Protein AF-A0A316M9W1-F1 (afdb_monomer)

InterPro domains:
  IPR011608 PRD domain [PF00874] (7-80)
  IPR011608 PRD domain [PS51372] (1-88)
  IPR036634 PRD domain superfamily [SSF63520] (8-87)
  IPR050661 BglG family transcriptional antiterminators [PTHR30185] (6-88)

pLDDT: mean 91.36, std 9.24, range [49.22, 98.31]

Solvent-accessible surface area (backbone atoms only — not comparable to full-atom values): 5154 Å² total; per-residue (Å²): 133,89,64,71,84,62,51,87,72,36,62,67,40,54,53,54,50,55,64,51,44,59,63,48,52,52,28,48,77,70,69,53,84,64,86,44,96,53,39,68,61,43,51,70,76,37,44,69,57,43,50,52,49,54,55,50,36,53,55,45,22,72,75,66,77,44,74,70,50,72,36,53,46,40,56,52,37,52,50,50,52,57,38,42,66,74,73,109

Sequence (88 aa):
MLSISELSKDRQLLSGFSLYLRPAINRLKYKMILRNPLLDSIKENYPEVFGAMWIASSVFEKHFGMRISEEEIGYIVLHICAGIERSK

Organism: NCBI:txid1529

Mean predicted aligned error: 3.69 Å

Secondary structure (DSSP, 8-state):
---GGGGGG-HHHHHHHHHHHHHHHHHHHTT-----TTHHHHHHH-HHHHHHHHHHHHHHHHHHS-PPPHHHHHHHHHHHHHHHHHT-

Nearest PDB structures (foldseek):
  6twr-assembly1_B  TM=7.742E-01  e=5.431E-03  Bacillus subtilis
  1tlv-assembly1_A-2  TM=8.673E-01  e=2.543E-02  Bacillus subtilis
  3rio-assembly1_A  TM=8.052E-01  e=4.167E-02  Bacillus subtilis
  1h99-assembly1_A-2  TM=6.790E-01  e=9.298E-02  Bacillus subtilis

Foldseek 3Di:
DQDLPCLVVPPVLVVVVVVVVVVQVVCQVVVNDDAAPCLVVCCVPPVPQLVVLQVVQVVVCVVPVTHDDSRVSSVVSVSSVVSSVVVD

Radius of gyration: 12.82 Å; Cα contacts (8 Å, |Δi|>4): 73; chains: 1; bounding box: 28×26×33 Å

Structure (mmCIF, N/CA/C/O backbone):
data_AF-A0A316M9W1-F1
#
_entry.id   AF-A0A316M9W1-F1
#
loop_
_atom_site.group_PDB
_atom_site.id
_atom_site.type_symbol
_atom_site.label_atom_id
_atom_site.label_alt_id
_atom_site.label_comp_id
_atom_site.label_asym_id
_atom_site.label_entity_id
_atom_site.label_seq_id
_atom_site.pdbx_PDB_ins_code
_atom_site.Cartn_x
_atom_site.Cartn_y
_atom_site.Cartn_z
_atom_site.occupancy
_atom_site.B_iso_or_equiv
_atom_site.auth_seq_id
_atom_site.auth_comp_id
_atom_site.auth_asym_id
_atom_site.auth_atom_id
_atom_site.pdbx_PDB_model_num
ATOM 1 N N . MET A 1 1 ? 4.680 4.144 -18.712 1.00 49.22 1 MET A N 1
ATOM 2 C CA . MET A 1 1 ? 3.309 4.137 -18.162 1.00 49.22 1 MET A CA 1
ATOM 3 C C . MET A 1 1 ? 3.101 2.783 -17.496 1.00 49.22 1 MET A C 1
ATOM 5 O O . MET A 1 1 ? 3.290 1.773 -18.161 1.00 49.22 1 MET A O 1
ATOM 9 N N . LEU A 1 2 ? 2.857 2.748 -16.185 1.00 56.00 2 LEU A N 1
ATOM 10 C CA . LEU A 1 2 ? 2.661 1.510 -15.420 1.00 56.00 2 LEU A CA 1
ATOM 11 C C . LEU A 1 2 ? 1.341 0.846 -15.872 1.00 56.00 2 LEU A C 1
ATOM 13 O O . LEU A 1 2 ? 0.272 1.413 -15.662 1.00 56.00 2 LEU A O 1
ATOM 17 N N . SER A 1 3 ? 1.393 -0.315 -16.536 1.00 61.44 3 SER A N 1
ATOM 18 C CA . SER A 1 3 ? 0.181 -0.991 -17.031 1.00 61.44 3 SER A CA 1
ATOM 19 C C . SER A 1 3 ? -0.411 -1.910 -15.958 1.00 61.44 3 SER A C 1
ATOM 21 O O . SER A 1 3 ? 0.067 -3.017 -15.735 1.00 61.44 3 SER A O 1
ATOM 23 N N . ILE A 1 4 ? -1.480 -1.454 -15.300 1.00 65.69 4 ILE A N 1
ATOM 24 C CA . ILE A 1 4 ? -2.233 -2.210 -14.276 1.00 65.69 4 ILE A CA 1
ATOM 25 C C . ILE A 1 4 ? -3.018 -3.390 -14.892 1.00 65.69 4 ILE A C 1
ATOM 27 O O . ILE A 1 4 ? -3.387 -4.333 -14.193 1.00 65.69 4 ILE A O 1
ATOM 31 N N . SER A 1 5 ? -3.260 -3.363 -16.207 1.00 66.81 5 SER A N 1
ATOM 32 C CA . SER A 1 5 ? -4.131 -4.324 -16.907 1.00 66.81 5 SER A CA 1
ATOM 33 C C . SER A 1 5 ? -3.650 -5.783 -16.849 1.00 66.81 5 SER A C 1
ATOM 35 O O . SER A 1 5 ? -4.475 -6.697 -16.799 1.00 66.81 5 SER A O 1
ATOM 37 N N . GLU A 1 6 ? -2.339 -6.017 -16.753 1.00 74.31 6 GLU A N 1
ATOM 38 C CA . GLU A 1 6 ? -1.757 -7.369 -16.734 1.00 74.31 6 GLU A CA 1
ATOM 39 C C . GLU A 1 6 ? -1.633 -7.971 -15.320 1.00 74.31 6 GLU A C 1
ATOM 41 O O . GLU A 1 6 ? -1.377 -9.167 -15.170 1.00 74.31 6 GLU A O 1
ATOM 46 N N . LEU A 1 7 ? -1.908 -7.194 -14.264 1.00 81.94 7 LEU A N 1
ATOM 47 C CA . LEU A 1 7 ? -1.747 -7.638 -12.871 1.00 81.94 7 LEU A CA 1
ATOM 48 C C . LEU A 1 7 ? -2.657 -8.805 -12.483 1.00 81.94 7 LEU A C 1
ATOM 50 O O . LEU A 1 7 ? -2.321 -9.592 -11.601 1.00 81.94 7 LEU A O 1
ATOM 54 N N . SER A 1 8 ? -3.793 -8.949 -13.165 1.00 81.06 8 SER A N 1
ATOM 55 C CA . SER A 1 8 ? -4.731 -10.055 -12.948 1.00 81.06 8 SER A CA 1
ATOM 56 C C . SER A 1 8 ? -4.151 -11.432 -13.301 1.00 81.06 8 SER A C 1
ATOM 58 O O . SER A 1 8 ? -4.668 -12.443 -12.832 1.00 81.06 8 SER A O 1
ATOM 60 N N . LYS A 1 9 ? -3.073 -11.491 -14.095 1.00 84.50 9 LYS A N 1
ATOM 61 C CA . LYS A 1 9 ? -2.388 -12.737 -14.475 1.00 84.50 9 LYS A CA 1
ATOM 62 C C . LYS A 1 9 ? -1.159 -13.030 -13.612 1.00 84.50 9 LYS A C 1
ATOM 64 O O . LYS A 1 9 ? -0.639 -14.148 -13.654 1.00 84.50 9 LYS A O 1
ATOM 69 N N . ASP A 1 10 ? -0.698 -12.067 -12.811 1.00 88.12 10 ASP A N 1
ATOM 70 C CA . ASP A 1 10 ? 0.462 -12.242 -11.940 1.00 88.12 10 ASP A CA 1
ATOM 71 C C . ASP A 1 10 ? 0.088 -13.104 -10.722 1.00 88.12 10 ASP A C 1
ATOM 73 O O . ASP A 1 10 ? -0.416 -12.631 -9.700 1.00 88.12 10 ASP A O 1
ATOM 77 N N . ARG A 1 11 ? 0.374 -14.408 -10.814 1.00 89.38 11 ARG A N 1
ATOM 78 C CA . ARG A 1 11 ? 0.119 -15.358 -9.720 1.00 89.38 11 ARG A CA 1
ATOM 79 C C . ARG A 1 11 ? 0.882 -15.023 -8.440 1.00 89.38 11 ARG A C 1
ATOM 81 O O . ARG A 1 11 ? 0.388 -15.335 -7.357 1.00 89.38 11 ARG A O 1
ATOM 88 N N . GLN A 1 12 ? 2.061 -14.412 -8.540 1.00 91.56 12 GLN A N 1
ATOM 89 C CA . GLN A 1 12 ? 2.848 -14.043 -7.368 1.00 91.56 12 GLN A CA 1
ATOM 90 C C . GLN A 1 12 ? 2.203 -12.862 -6.642 1.00 91.56 12 GLN A C 1
ATOM 92 O O . GLN A 1 12 ? 2.084 -12.897 -5.415 1.00 91.56 12 GLN A O 1
ATOM 97 N N . LEU A 1 13 ? 1.717 -11.866 -7.388 1.00 91.62 13 LEU A N 1
ATOM 98 C CA . LEU A 1 13 ? 0.909 -10.782 -6.840 1.00 91.62 13 LEU A CA 1
ATOM 99 C C . LEU A 1 13 ? -0.354 -11.334 -6.182 1.00 91.62 13 LEU A C 1
ATOM 101 O O . LEU A 1 13 ? -0.589 -11.057 -5.010 1.00 91.62 13 LEU A O 1
ATOM 105 N N . LEU A 1 14 ? -1.13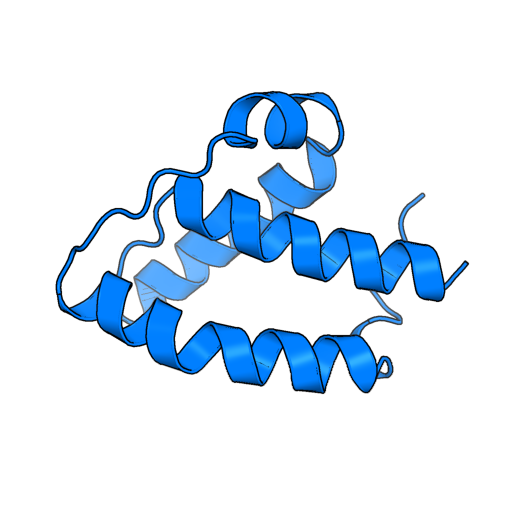5 -12.145 -6.899 1.00 90.81 14 LEU A N 1
ATOM 106 C CA . LEU A 1 14 ? -2.389 -12.690 -6.379 1.00 90.81 14 LEU A CA 1
ATOM 107 C C . LEU A 1 14 ? -2.174 -13.498 -5.096 1.00 90.81 14 LEU A C 1
ATOM 109 O O . LEU A 1 14 ? -2.898 -13.303 -4.119 1.00 90.81 14 LEU A O 1
ATOM 113 N N . SER A 1 15 ? -1.159 -14.364 -5.067 1.00 92.81 15 SER A N 1
ATOM 114 C CA . SER A 1 15 ? -0.833 -15.168 -3.888 1.00 92.81 15 SER A CA 1
ATOM 115 C C . SER A 1 15 ? -0.366 -14.296 -2.722 1.00 92.81 15 SER A C 1
ATOM 117 O O . SER A 1 15 ? -0.878 -14.422 -1.610 1.00 92.81 15 SER A O 1
ATOM 119 N N . GLY A 1 16 ? 0.601 -13.405 -2.960 1.00 92.00 16 GLY A N 1
ATOM 120 C CA . GLY A 1 16 ? 1.174 -12.550 -1.919 1.00 92.00 16 GLY A CA 1
ATOM 121 C C . GLY A 1 16 ? 0.153 -11.571 -1.343 1.00 92.00 16 GLY A C 1
ATOM 122 O O . GLY A 1 16 ? 0.068 -11.400 -0.128 1.00 92.00 16 GLY A O 1
ATOM 123 N N . PHE A 1 17 ? -0.674 -10.984 -2.204 1.00 93.38 17 PHE A N 1
ATOM 124 C CA . PHE A 1 17 ? -1.717 -10.059 -1.791 1.00 93.38 17 PHE A CA 1
ATOM 125 C C . PHE A 1 17 ? -2.840 -10.772 -1.032 1.00 93.38 17 PHE A C 1
ATOM 127 O O . PHE A 1 17 ? -3.272 -10.288 0.010 1.00 93.38 17 PHE A O 1
ATOM 134 N N . SER A 1 18 ? -3.252 -11.970 -1.464 1.00 91.94 18 SER A N 1
ATOM 135 C CA . SER A 1 18 ? -4.246 -12.778 -0.738 1.00 91.94 18 SER A CA 1
ATOM 136 C C . SER A 1 18 ? -3.786 -13.139 0.677 1.00 91.94 18 SER A C 1
ATOM 138 O O . SER A 1 18 ? -4.576 -13.082 1.622 1.00 91.94 18 SER A O 1
ATOM 140 N N . LEU A 1 19 ? -2.498 -13.461 0.845 1.00 94.38 19 LEU A N 1
ATOM 141 C CA . LEU A 1 19 ? -1.903 -13.712 2.161 1.00 94.38 19 LEU A CA 1
ATOM 142 C C . LEU A 1 19 ? -1.911 -12.458 3.047 1.00 94.38 19 LEU A C 1
ATOM 144 O O . LEU A 1 19 ? -2.198 -12.562 4.239 1.00 94.38 19 LEU A O 1
ATOM 148 N N . TYR A 1 20 ? -1.651 -11.280 2.473 1.00 94.94 20 TYR A N 1
ATOM 149 C CA . TYR A 1 20 ? -1.713 -9.997 3.181 1.00 94.94 20 TYR A CA 1
ATOM 150 C C . TYR A 1 20 ? -3.149 -9.590 3.564 1.00 94.94 20 TYR A C 1
ATOM 152 O O . TYR A 1 20 ? -3.371 -9.054 4.655 1.00 94.94 20 TYR A O 1
ATOM 160 N N . LEU A 1 21 ? -4.141 -9.875 2.714 1.00 92.31 21 LEU A N 1
ATOM 161 C CA . LEU A 1 21 ? -5.521 -9.427 2.918 1.00 92.31 21 LEU A CA 1
ATOM 162 C C . LEU A 1 21 ? -6.141 -9.961 4.210 1.00 92.31 21 LEU A C 1
ATOM 164 O O . LEU A 1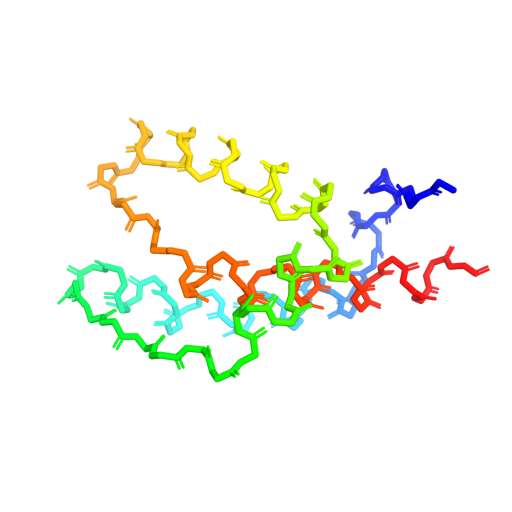 21 ? -6.838 -9.220 4.897 1.00 92.31 21 LEU A O 1
ATOM 168 N N . ARG A 1 22 ? -5.885 -11.219 4.589 1.00 91.31 22 ARG A N 1
ATOM 169 C CA . ARG A 1 22 ? -6.496 -11.805 5.796 1.00 91.31 22 ARG A CA 1
ATOM 170 C C . ARG A 1 22 ? -6.155 -11.031 7.083 1.00 91.31 22 ARG A C 1
ATOM 172 O O . ARG A 1 22 ? -7.086 -10.635 7.787 1.00 91.31 22 ARG A O 1
ATOM 179 N N . PRO A 1 23 ? -4.877 -10.783 7.428 1.00 94.56 23 PRO A N 1
ATOM 180 C CA . PRO A 1 23 ? -4.552 -9.949 8.580 1.00 94.56 23 PRO A CA 1
ATOM 181 C C . PRO A 1 23 ? -4.932 -8.474 8.374 1.00 94.56 23 PRO A C 1
ATOM 183 O O . PRO A 1 23 ? -5.301 -7.831 9.354 1.00 94.56 23 PRO A O 1
ATOM 186 N N . ALA A 1 24 ? -4.901 -7.939 7.147 1.00 94.56 24 ALA A N 1
ATOM 187 C CA . ALA A 1 24 ? -5.332 -6.563 6.875 1.00 94.56 24 ALA A CA 1
ATOM 188 C C . ALA A 1 24 ? -6.822 -6.349 7.184 1.00 94.56 24 ALA A C 1
ATOM 190 O O . ALA A 1 24 ? -7.172 -5.436 7.924 1.00 94.56 24 ALA A O 1
ATOM 191 N N . ILE A 1 25 ? -7.697 -7.247 6.725 1.00 92.81 25 ILE A N 1
ATOM 192 C CA . ILE A 1 25 ? -9.139 -7.210 7.013 1.00 92.81 25 ILE A CA 1
ATOM 193 C C . ILE A 1 25 ? -9.398 -7.267 8.521 1.00 92.81 25 ILE A C 1
ATOM 195 O O . ILE A 1 25 ? -10.243 -6.529 9.024 1.00 92.81 25 ILE A O 1
ATOM 199 N N . ASN A 1 26 ? -8.656 -8.093 9.265 1.00 94.12 26 ASN A N 1
ATOM 200 C CA . ASN A 1 26 ? -8.773 -8.121 10.724 1.00 94.12 26 ASN A CA 1
ATOM 201 C C . ASN A 1 26 ? -8.421 -6.760 11.340 1.00 94.12 26 ASN A C 1
ATOM 203 O O . ASN A 1 26 ? -9.165 -6.272 12.189 1.00 94.12 26 ASN A O 1
ATOM 207 N N . ARG A 1 27 ? -7.337 -6.114 10.890 1.00 94.81 27 ARG A N 1
ATOM 208 C CA . ARG A 1 27 ? -6.974 -4.772 11.367 1.00 94.81 27 ARG A CA 1
ATOM 209 C C . ARG A 1 27 ? -8.065 -3.749 11.059 1.00 94.81 27 ARG A C 1
ATOM 211 O O . ARG A 1 27 ? -8.450 -3.011 11.960 1.00 94.81 27 ARG A O 1
ATOM 218 N N . LEU A 1 28 ? -8.635 -3.771 9.853 1.00 93.00 28 LEU A N 1
ATOM 219 C CA . LEU A 1 28 ? -9.747 -2.889 9.474 1.00 93.00 28 LEU A CA 1
ATOM 220 C C . LEU A 1 28 ? -10.982 -3.114 10.357 1.00 93.00 28 LEU A C 1
ATOM 222 O O . LEU A 1 28 ? -11.539 -2.160 10.899 1.00 93.00 28 LEU A O 1
ATOM 226 N N . LYS A 1 29 ? -11.366 -4.377 10.574 1.00 92.12 29 LYS A N 1
ATOM 227 C CA . LYS A 1 29 ? -12.515 -4.757 11.408 1.00 92.12 29 LYS A CA 1
ATOM 228 C C . LYS A 1 29 ? -12.380 -4.254 12.846 1.00 92.12 29 LYS A C 1
ATOM 230 O O . LYS A 1 29 ? -13.356 -3.785 13.426 1.00 92.12 29 LYS A O 1
ATOM 235 N N . TYR A 1 30 ? -11.180 -4.344 13.414 1.00 93.75 30 TYR A N 1
ATOM 236 C CA . TYR A 1 30 ? -10.890 -3.900 14.779 1.00 93.75 30 TYR A CA 1
ATOM 237 C C . TYR A 1 30 ? -10.353 -2.463 14.857 1.00 93.75 30 TYR A C 1
ATOM 239 O O . TYR A 1 30 ? -9.935 -2.034 15.929 1.00 93.75 30 TYR A O 1
ATOM 247 N N . LYS A 1 31 ? -10.379 -1.707 13.747 1.00 92.19 31 LYS A N 1
ATOM 248 C CA . LYS A 1 31 ? -9.892 -0.318 13.648 1.00 92.19 31 LYS A CA 1
ATOM 249 C C . LYS A 1 31 ? -8.446 -0.139 14.139 1.00 92.19 31 LYS A C 1
ATOM 251 O O . LYS A 1 31 ? -8.087 0.903 14.682 1.00 92.19 31 LYS A O 1
ATOM 256 N N . MET A 1 32 ? -7.616 -1.161 13.953 1.00 94.25 32 MET A N 1
ATOM 257 C CA . MET A 1 32 ? -6.195 -1.119 14.277 1.00 94.25 32 MET A CA 1
ATOM 258 C C . MET A 1 32 ? -5.440 -0.400 13.163 1.00 94.25 32 MET A C 1
ATOM 260 O O . MET A 1 32 ? -5.572 -0.756 11.993 1.00 94.25 32 MET A O 1
ATOM 264 N N . ILE A 1 33 ? -4.610 0.574 13.531 1.00 91.12 33 ILE A N 1
ATOM 265 C CA . ILE A 1 33 ? -3.735 1.272 12.589 1.00 91.12 33 ILE A CA 1
ATOM 266 C C . ILE A 1 33 ? -2.330 0.694 12.728 1.00 91.12 33 ILE A C 1
ATOM 268 O O . ILE A 1 33 ? -1.699 0.816 13.777 1.00 91.12 33 ILE A O 1
ATOM 272 N N . LEU A 1 34 ? -1.843 0.066 11.660 1.00 93.25 34 LEU A N 1
ATOM 273 C CA . LEU A 1 34 ? -0.442 -0.309 11.525 1.00 93.25 34 LEU A CA 1
ATOM 274 C C . LEU A 1 34 ? 0.278 0.814 10.786 1.00 93.25 34 LEU A C 1
ATOM 276 O O . LEU A 1 34 ? 0.013 1.020 9.608 1.00 93.25 34 LEU A O 1
ATOM 280 N N . ARG A 1 35 ? 1.185 1.522 11.461 1.00 96.19 35 ARG A N 1
ATOM 281 C CA . ARG A 1 35 ? 1.986 2.571 10.821 1.00 96.19 35 ARG A CA 1
ATOM 282 C C . ARG A 1 35 ? 2.818 1.979 9.681 1.00 96.19 35 ARG A C 1
ATOM 284 O O . ARG A 1 35 ? 3.448 0.933 9.854 1.00 96.19 35 ARG A O 1
ATOM 291 N N . ASN A 1 36 ? 2.846 2.652 8.540 1.00 97.06 36 ASN A N 1
ATOM 292 C CA . ASN A 1 36 ? 3.706 2.343 7.416 1.00 97.06 36 ASN A CA 1
ATOM 293 C C . ASN A 1 36 ? 4.870 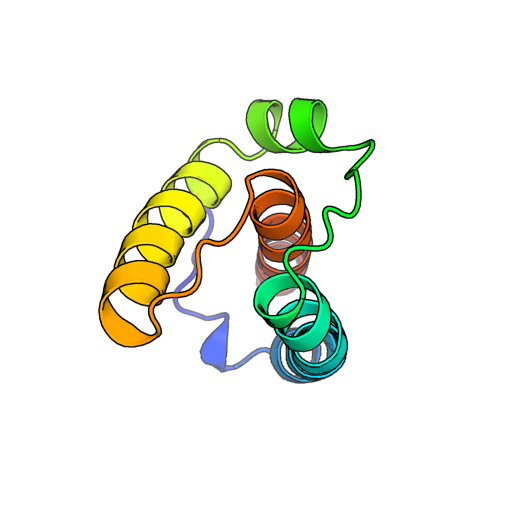3.347 7.408 1.00 97.06 36 ASN A C 1
ATOM 295 O O . ASN A 1 36 ? 4.691 4.508 7.043 1.00 97.06 36 ASN A O 1
ATOM 299 N N . PRO A 1 37 ? 6.085 2.934 7.812 1.00 97.31 37 PRO A N 1
ATOM 300 C CA . PRO A 1 37 ? 7.233 3.840 7.872 1.00 97.31 37 PRO A CA 1
ATOM 301 C C . PRO A 1 37 ? 7.661 4.366 6.493 1.00 97.31 37 PRO A C 1
ATOM 303 O O . PRO A 1 37 ? 8.464 5.288 6.426 1.00 97.31 37 PRO A O 1
ATOM 306 N N . LEU A 1 38 ? 7.139 3.787 5.408 1.00 97.50 38 LEU A N 1
ATOM 307 C CA . LEU A 1 38 ? 7.435 4.173 4.033 1.00 97.50 38 LEU A CA 1
ATOM 308 C C . LEU A 1 38 ? 6.330 5.036 3.410 1.00 97.50 38 LEU A C 1
ATOM 310 O O . LEU A 1 38 ? 6.431 5.344 2.226 1.00 97.50 38 LEU A O 1
ATOM 314 N N . LEU A 1 39 ? 5.275 5.406 4.151 1.00 98.19 39 LEU A N 1
ATOM 315 C CA . LEU A 1 39 ? 4.091 6.064 3.584 1.00 98.19 39 LEU A CA 1
ATOM 316 C C . LEU A 1 39 ? 4.439 7.314 2.766 1.00 98.19 39 LEU A C 1
ATOM 318 O O . LEU A 1 39 ? 4.003 7.431 1.621 1.00 98.19 39 LEU A O 1
ATOM 322 N N . ASP A 1 40 ? 5.252 8.210 3.322 1.00 98.31 40 ASP A N 1
ATOM 323 C CA . ASP A 1 40 ? 5.633 9.453 2.646 1.00 98.31 40 ASP A CA 1
ATOM 324 C C . ASP A 1 40 ? 6.425 9.163 1.366 1.00 98.31 40 ASP A C 1
ATOM 326 O O . ASP A 1 40 ? 6.082 9.662 0.295 1.00 98.31 40 ASP A O 1
ATOM 330 N N . SER A 1 41 ? 7.404 8.255 1.438 1.00 98.31 41 SER A N 1
ATOM 331 C CA . SER A 1 41 ? 8.172 7.819 0.268 1.00 98.31 41 SER A CA 1
ATOM 332 C C . SER A 1 41 ? 7.296 7.140 -0.786 1.00 98.31 41 SER A C 1
ATOM 334 O O . SER A 1 41 ? 7.553 7.280 -1.978 1.00 98.31 41 SER A O 1
ATOM 336 N N . ILE A 1 42 ? 6.258 6.402 -0.391 1.00 98.25 42 ILE A N 1
ATOM 337 C CA . ILE A 1 42 ? 5.316 5.782 -1.329 1.00 98.25 42 ILE A CA 1
ATOM 338 C C . ILE A 1 42 ? 4.496 6.858 -2.044 1.00 98.25 42 ILE A C 1
ATOM 340 O O . ILE A 1 42 ? 4.338 6.785 -3.261 1.00 98.25 42 ILE A O 1
ATOM 344 N N . LYS A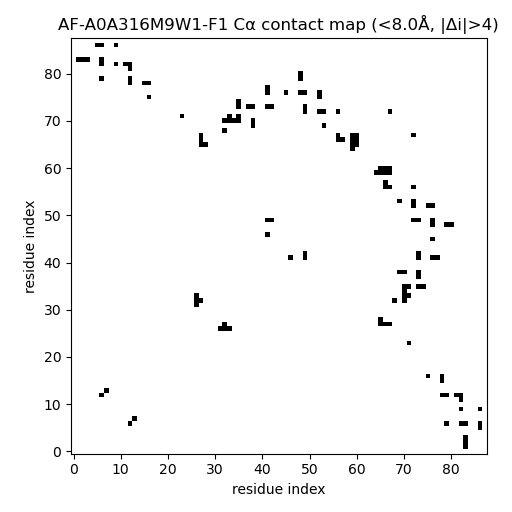 1 43 ? 3.993 7.858 -1.311 1.00 98.00 43 LYS A N 1
ATOM 345 C CA . LYS A 1 43 ? 3.214 8.967 -1.881 1.00 98.00 43 LYS A CA 1
ATOM 346 C C . LYS A 1 43 ? 4.061 9.826 -2.822 1.00 98.00 43 LYS A C 1
ATOM 348 O O . LYS A 1 43 ? 3.539 10.290 -3.829 1.00 98.00 43 LYS A O 1
ATOM 353 N N . GLU A 1 44 ? 5.349 9.991 -2.525 1.00 98.00 44 GLU A N 1
ATOM 354 C CA . GLU A 1 44 ? 6.299 10.720 -3.371 1.00 98.00 44 GLU A CA 1
ATOM 355 C C . GLU A 1 44 ? 6.680 9.942 -4.641 1.00 98.00 44 GLU A C 1
ATOM 357 O O . GLU A 1 44 ? 6.634 10.494 -5.737 1.00 98.00 44 GLU A O 1
ATOM 362 N N . ASN A 1 45 ? 7.014 8.652 -4.518 1.00 96.50 45 ASN A N 1
ATOM 363 C CA . ASN A 1 45 ? 7.533 7.858 -5.640 1.00 96.50 45 ASN A CA 1
ATOM 364 C C . ASN A 1 45 ? 6.442 7.223 -6.515 1.00 96.50 45 ASN A C 1
ATOM 366 O O . ASN A 1 45 ? 6.674 6.958 -7.694 1.00 96.50 45 ASN A O 1
ATOM 370 N N . TYR A 1 46 ? 5.257 6.961 -5.958 1.00 96.31 46 TYR A N 1
ATOM 371 C CA . TYR A 1 46 ? 4.147 6.299 -6.654 1.00 96.31 46 TYR A CA 1
ATOM 372 C C . TYR A 1 46 ? 2.810 7.057 -6.513 1.00 96.31 46 TYR A C 1
ATOM 374 O O . TYR A 1 46 ? 1.786 6.429 -6.215 1.00 96.31 46 TYR A O 1
ATOM 382 N N . PRO A 1 47 ? 2.764 8.386 -6.748 1.00 96.44 47 PRO A N 1
ATOM 383 C CA . PRO A 1 47 ? 1.568 9.198 -6.510 1.00 96.44 47 PRO A CA 1
ATOM 384 C C . PRO A 1 47 ? 0.360 8.743 -7.339 1.00 96.44 47 PRO A C 1
ATOM 386 O O . PRO A 1 47 ? -0.764 8.738 -6.842 1.00 96.44 47 PRO A O 1
ATOM 389 N N . GLU A 1 48 ? 0.581 8.304 -8.582 1.00 94.94 48 GLU A N 1
ATOM 390 C CA . GLU A 1 48 ? -0.485 7.820 -9.471 1.00 94.94 48 GLU A CA 1
ATOM 391 C C . GLU A 1 48 ? -1.130 6.529 -8.946 1.00 94.94 48 GLU A C 1
ATOM 393 O O . GLU A 1 48 ? -2.355 6.421 -8.871 1.00 94.94 48 GLU A O 1
ATOM 398 N N . VAL A 1 49 ? -0.309 5.557 -8.530 1.00 95.06 49 VAL A N 1
ATOM 399 C CA . VAL A 1 49 ? -0.791 4.272 -7.997 1.00 95.06 49 VAL A CA 1
ATOM 400 C C . VAL A 1 49 ? -1.464 4.487 -6.644 1.00 95.06 49 VAL A C 1
ATOM 402 O O . VAL A 1 49 ? -2.532 3.929 -6.395 1.00 95.06 49 VAL A O 1
ATOM 405 N N . PHE A 1 50 ? -0.890 5.340 -5.791 1.00 97.31 50 PHE A N 1
ATOM 406 C CA . PHE A 1 50 ? -1.495 5.712 -4.515 1.00 97.31 50 PHE A CA 1
ATOM 407 C C . PHE A 1 50 ? -2.857 6.383 -4.712 1.00 97.31 50 PHE A C 1
ATOM 409 O O . PHE A 1 50 ? -3.831 5.978 -4.081 1.00 97.31 50 PHE A O 1
ATOM 416 N N . GLY A 1 51 ? -2.957 7.347 -5.630 1.00 96.88 51 GLY A N 1
ATOM 417 C CA . GLY A 1 51 ? -4.215 8.009 -5.971 1.00 96.88 51 GLY A CA 1
ATOM 418 C C . GLY A 1 51 ? -5.274 7.029 -6.482 1.00 96.88 51 GLY A C 1
ATOM 419 O O . GLY A 1 51 ? -6.415 7.056 -6.019 1.00 96.88 51 GLY A O 1
ATOM 420 N N . ALA A 1 52 ? -4.896 6.103 -7.367 1.00 95.12 52 ALA A N 1
ATOM 421 C CA . ALA A 1 52 ? -5.803 5.065 -7.854 1.00 95.12 52 ALA A CA 1
ATOM 422 C C . ALA A 1 52 ? -6.308 4.158 -6.717 1.00 95.12 52 ALA A C 1
ATOM 424 O O . ALA A 1 52 ? -7.503 3.865 -6.639 1.00 95.12 52 ALA A O 1
ATOM 425 N N . MET A 1 53 ? -5.424 3.747 -5.802 1.00 95.75 53 MET A N 1
ATOM 426 C CA . MET A 1 53 ? -5.799 2.923 -4.648 1.00 95.75 53 MET A CA 1
ATOM 427 C C . MET A 1 53 ? -6.637 3.692 -3.621 1.00 95.75 53 MET A C 1
ATOM 429 O O . MET A 1 53 ? -7.537 3.111 -3.019 1.00 95.75 53 MET A O 1
ATOM 433 N N . TRP A 1 54 ? -6.414 4.997 -3.462 1.00 97.00 54 TRP A N 1
ATOM 434 C CA . TRP A 1 54 ? -7.248 5.873 -2.636 1.00 97.00 54 TRP A CA 1
ATOM 435 C C . TRP A 1 54 ? -8.674 6.017 -3.183 1.00 97.00 54 TRP A C 1
ATOM 437 O O . TRP A 1 54 ? -9.657 5.971 -2.443 1.00 97.00 54 TRP A O 1
ATOM 447 N N . ILE A 1 55 ? -8.825 6.130 -4.501 1.00 95.81 55 ILE A N 1
ATOM 448 C CA . ILE A 1 55 ? -10.153 6.132 -5.125 1.00 95.81 55 ILE A CA 1
ATOM 449 C C . ILE A 1 55 ? -10.819 4.759 -4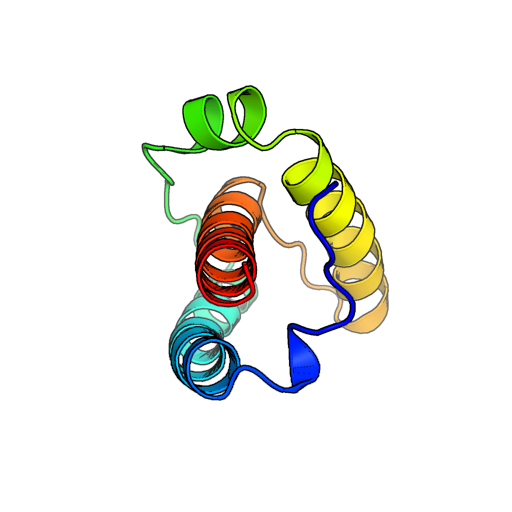.945 1.00 95.81 55 ILE A C 1
ATOM 451 O O . ILE A 1 55 ? -11.985 4.677 -4.553 1.00 95.81 55 ILE A O 1
ATOM 455 N N . ALA A 1 56 ? -10.076 3.671 -5.166 1.00 94.06 56 ALA A N 1
ATOM 456 C CA . ALA A 1 56 ? -10.584 2.313 -4.980 1.00 94.06 56 ALA A CA 1
ATOM 457 C C . ALA A 1 56 ? -11.004 2.035 -3.524 1.00 94.06 56 ALA A C 1
ATOM 459 O O . ALA A 1 56 ? -12.015 1.367 -3.292 1.00 94.06 56 ALA A O 1
ATOM 460 N N . SER A 1 57 ? -10.288 2.586 -2.539 1.00 95.31 57 SER A N 1
ATOM 461 C CA . SER A 1 57 ? -10.640 2.429 -1.125 1.00 95.31 57 SER A CA 1
ATOM 462 C C . SER A 1 57 ? -11.977 3.084 -0.778 1.00 95.31 57 SER A C 1
ATOM 464 O O . SER A 1 57 ? -12.723 2.539 0.030 1.00 95.31 57 SER A O 1
ATOM 466 N N . SER A 1 58 ? -12.335 4.182 -1.447 1.00 94.94 58 SER A N 1
ATOM 467 C CA . SER A 1 58 ? -13.641 4.833 -1.277 1.00 94.94 58 SER A CA 1
ATOM 468 C C . SER A 1 58 ? -14.787 3.934 -1.766 1.00 94.94 58 SER A C 1
ATOM 47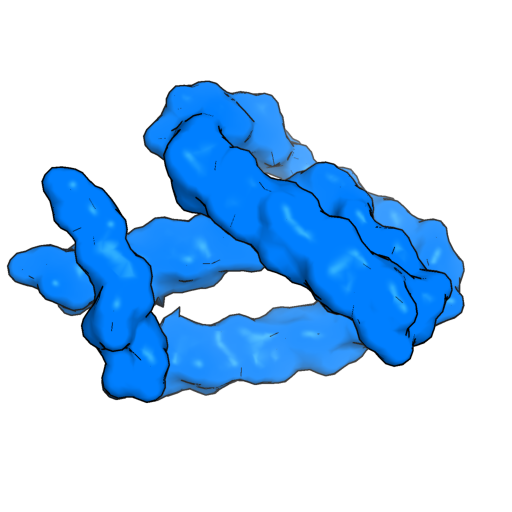0 O O . SER A 1 58 ? -15.854 3.867 -1.154 1.00 94.94 58 SER A O 1
ATOM 472 N N . VAL A 1 59 ? -14.563 3.180 -2.851 1.00 94.88 59 VAL A N 1
ATOM 473 C CA . VAL A 1 59 ? -15.522 2.175 -3.342 1.00 94.88 59 VAL A CA 1
ATOM 474 C C . VAL A 1 59 ? -15.634 1.010 -2.360 1.00 94.88 59 VAL A C 1
ATOM 476 O O . VAL A 1 59 ? -16.744 0.547 -2.091 1.00 94.88 59 VAL A O 1
ATOM 479 N N . PHE A 1 60 ? -14.511 0.555 -1.803 1.00 93.31 60 PHE A N 1
ATOM 480 C CA . PHE A 1 60 ? -14.492 -0.478 -0.770 1.00 93.31 60 PHE A CA 1
ATOM 481 C C . PHE A 1 60 ? -15.268 -0.037 0.479 1.00 93.31 60 PHE A C 1
ATOM 483 O O . PHE A 1 60 ? -16.139 -0.766 0.950 1.00 93.31 60 PHE A O 1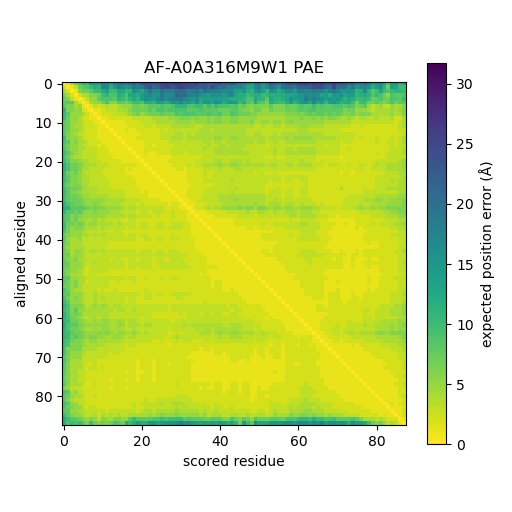
ATOM 490 N N . GLU A 1 61 ? -15.025 1.178 0.970 1.00 94.06 61 GLU A N 1
ATOM 491 C CA . GLU A 1 61 ? -15.726 1.736 2.128 1.00 94.06 61 GLU A CA 1
ATOM 492 C C . GLU A 1 61 ? -17.240 1.790 1.893 1.00 94.06 61 GLU A C 1
ATOM 494 O O . GLU A 1 61 ? -18.008 1.356 2.750 1.00 94.06 61 GLU A O 1
ATOM 499 N N . LYS A 1 62 ? -17.677 2.208 0.698 1.00 95.56 62 LYS A N 1
ATOM 500 C CA . LYS A 1 62 ? -19.097 2.224 0.323 1.00 95.56 62 LYS A CA 1
ATOM 501 C C . LYS A 1 62 ? -19.753 0.836 0.364 1.00 95.56 62 LYS A C 1
ATOM 503 O O . LYS A 1 62 ? -20.917 0.739 0.740 1.00 95.56 62 LYS A O 1
ATOM 508 N N . HIS A 1 63 ? -19.046 -0.219 -0.044 1.00 94.69 63 HIS A N 1
ATOM 509 C CA . HIS A 1 63 ? -19.609 -1.576 -0.111 1.00 94.69 63 HIS A CA 1
ATOM 510 C C . HIS A 1 63 ? -19.533 -2.330 1.217 1.00 94.69 63 HIS A C 1
ATOM 512 O O . HIS A 1 63 ? -20.423 -3.121 1.520 1.00 94.69 63 HIS A O 1
ATOM 518 N N . PHE A 1 64 ? -18.476 -2.108 1.998 1.00 91.19 64 PHE A N 1
ATOM 519 C CA . PHE A 1 64 ? -18.180 -2.910 3.185 1.00 91.19 64 PHE A CA 1
ATOM 520 C C . PHE A 1 64 ? -18.329 -2.147 4.505 1.00 91.19 64 PHE A C 1
ATOM 522 O O . PHE A 1 64 ? -18.213 -2.756 5.566 1.00 91.19 64 PHE A O 1
ATOM 529 N N . GLY A 1 65 ? -18.551 -0.829 4.473 1.00 93.44 65 GLY A N 1
ATOM 530 C CA . GLY A 1 65 ? -18.630 0.008 5.676 1.00 93.44 65 GLY A CA 1
ATOM 531 C C . GLY A 1 65 ? -17.321 0.065 6.472 1.00 93.44 65 GLY A C 1
ATOM 532 O O . GLY A 1 65 ? -17.323 0.399 7.655 1.00 93.44 65 GLY A O 1
ATOM 533 N N . MET A 1 66 ? -16.203 -0.305 5.843 1.00 93.06 66 MET A N 1
ATOM 534 C CA . MET A 1 66 ? -14.877 -0.355 6.450 1.00 93.06 66 MET A CA 1
ATOM 535 C C . MET A 1 66 ? -13.958 0.633 5.745 1.00 93.06 66 MET A C 1
ATOM 537 O O . MET A 1 66 ? -13.665 0.482 4.560 1.00 93.06 66 MET A O 1
ATOM 541 N N . ARG A 1 67 ? -13.472 1.624 6.490 1.00 92.81 67 ARG A N 1
ATOM 542 C CA . ARG A 1 67 ? -12.518 2.606 5.981 1.00 92.81 67 ARG A CA 1
ATOM 543 C C . ARG A 1 67 ? -11.113 2.017 5.947 1.00 92.81 67 ARG A C 1
ATOM 545 O O . ARG A 1 67 ? -10.611 1.573 6.978 1.00 92.81 67 ARG A O 1
ATOM 552 N N . ILE A 1 68 ? -10.469 2.060 4.784 1.00 95.62 68 ILE A N 1
ATOM 553 C CA . ILE A 1 68 ? -9.050 1.713 4.640 1.00 95.62 68 ILE A CA 1
ATOM 554 C C . ILE A 1 68 ? -8.217 2.957 4.972 1.00 95.62 68 ILE A C 1
ATOM 556 O O . ILE A 1 68 ? -8.477 4.038 4.445 1.00 95.62 68 ILE A O 1
ATOM 560 N N . SER A 1 69 ? -7.240 2.826 5.870 1.00 95.31 69 SER A N 1
ATOM 561 C CA . SER A 1 69 ? -6.334 3.927 6.215 1.00 95.31 69 SER A CA 1
ATOM 562 C C . SER A 1 69 ? -5.314 4.192 5.102 1.00 95.31 69 SER A C 1
ATOM 564 O O . SER A 1 69 ? -5.011 3.307 4.302 1.00 95.31 69 SER A O 1
ATOM 566 N N . GLU A 1 70 ? -4.728 5.394 5.086 1.00 96.50 70 GLU A N 1
ATOM 567 C CA . GLU A 1 70 ? -3.598 5.709 4.192 1.00 96.50 70 GLU A CA 1
ATOM 568 C C . GLU A 1 70 ? -2.431 4.733 4.374 1.00 96.50 70 GLU A C 1
ATOM 570 O O . GLU A 1 70 ? -1.795 4.344 3.399 1.00 96.50 70 GLU A O 1
ATOM 575 N N . GLU A 1 71 ? -2.198 4.283 5.607 1.00 97.56 71 GLU A N 1
ATOM 576 C CA . GLU A 1 71 ? -1.140 3.329 5.935 1.00 97.56 71 GLU A CA 1
ATOM 577 C C . GLU A 1 71 ? -1.321 1.990 5.205 1.00 97.56 71 GLU A C 1
ATOM 579 O O . GLU A 1 71 ? -0.381 1.471 4.595 1.00 97.56 71 GLU A O 1
ATOM 584 N N . GLU A 1 72 ? -2.547 1.450 5.209 1.00 97.00 72 GLU A N 1
ATOM 585 C CA . GLU A 1 72 ? -2.847 0.209 4.490 1.00 97.00 72 GLU A CA 1
ATOM 586 C C . GLU A 1 72 ? -2.864 0.406 2.982 1.00 97.00 72 GLU A C 1
ATOM 588 O O . GLU A 1 72 ? -2.399 -0.465 2.252 1.00 97.00 72 GLU A O 1
ATOM 593 N N . ILE A 1 73 ? -3.314 1.566 2.504 1.00 97.31 73 ILE A N 1
ATOM 594 C CA . ILE A 1 73 ? -3.188 1.920 1.088 1.00 97.31 73 ILE A CA 1
ATOM 595 C C . ILE A 1 73 ? -1.714 1.923 0.679 1.00 97.31 73 ILE A C 1
ATOM 597 O O . ILE A 1 73 ? -1.387 1.369 -0.366 1.00 97.31 73 ILE A O 1
ATOM 601 N N . GLY A 1 74 ? -0.812 2.428 1.522 1.00 97.88 74 GLY A N 1
ATOM 602 C CA . GLY A 1 74 ? 0.629 2.340 1.297 1.00 97.88 74 GLY A CA 1
ATOM 603 C C . GLY A 1 74 ? 1.114 0.895 1.125 1.00 97.88 74 GLY A C 1
ATOM 604 O O . GLY A 1 74 ? 1.818 0.589 0.163 1.00 97.88 74 GLY A O 1
ATOM 605 N N . TYR A 1 75 ? 0.700 -0.028 1.998 1.00 97.25 75 TYR A N 1
ATOM 606 C CA . TYR A 1 75 ? 1.061 -1.444 1.854 1.00 97.25 75 TYR A CA 1
ATOM 607 C C . TYR A 1 75 ? 0.474 -2.073 0.579 1.00 97.25 75 TYR A C 1
ATOM 609 O O . TYR A 1 75 ? 1.175 -2.807 -0.119 1.00 97.25 75 TYR A O 1
ATOM 617 N N . ILE A 1 76 ? -0.775 -1.750 0.226 1.00 96.12 76 ILE A N 1
ATOM 618 C CA . ILE A 1 76 ? -1.411 -2.200 -1.022 1.00 96.12 76 ILE A CA 1
ATOM 619 C C . ILE A 1 76 ? -0.617 -1.700 -2.237 1.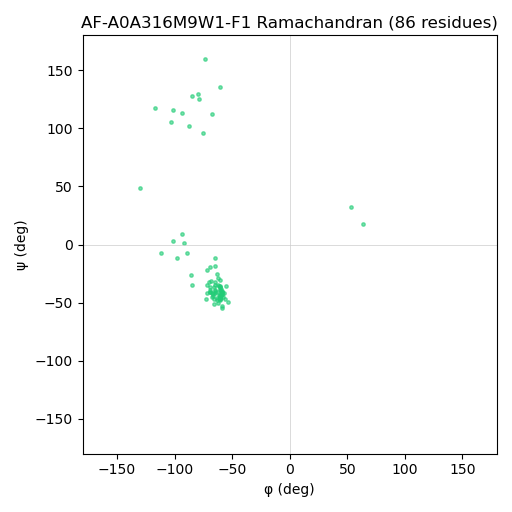00 96.12 76 ILE A C 1
ATOM 621 O O . ILE A 1 76 ? -0.312 -2.489 -3.130 1.00 96.12 76 ILE A O 1
ATOM 625 N N . VAL A 1 77 ? -0.224 -0.423 -2.254 1.00 96.56 77 VAL A N 1
ATOM 626 C CA . VAL A 1 77 ? 0.574 0.170 -3.338 1.00 96.56 77 VAL A CA 1
ATOM 627 C C . VAL A 1 77 ? 1.888 -0.583 -3.532 1.00 96.56 77 VAL A C 1
ATOM 629 O O . VAL A 1 77 ? 2.231 -0.884 -4.670 1.00 96.56 77 VAL A O 1
ATOM 632 N N . LEU A 1 78 ? 2.586 -0.975 -2.460 1.00 95.12 78 LEU A N 1
ATOM 633 C CA . LEU A 1 78 ? 3.822 -1.761 -2.580 1.00 95.12 78 LEU A CA 1
ATOM 634 C C . LEU A 1 78 ? 3.599 -3.111 -3.276 1.00 95.12 78 LEU A C 1
ATOM 636 O O . LEU A 1 78 ? 4.395 -3.494 -4.136 1.00 95.12 78 LEU A O 1
ATOM 640 N N . HIS A 1 79 ? 2.511 -3.819 -2.954 1.00 94.56 79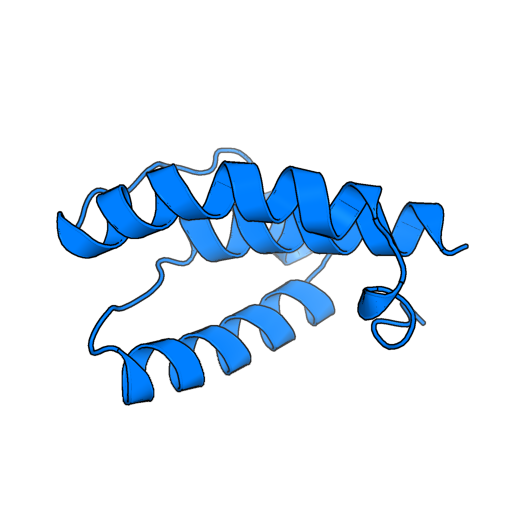 HIS A N 1
ATOM 641 C CA . HIS A 1 79 ? 2.160 -5.062 -3.647 1.00 94.56 79 HIS A CA 1
ATOM 642 C C . HIS A 1 79 ? 1.900 -4.818 -5.139 1.00 94.56 79 HIS A C 1
ATOM 644 O O . HIS A 1 79 ? 2.435 -5.543 -5.980 1.00 94.56 79 HIS A O 1
ATOM 650 N N . ILE A 1 80 ? 1.125 -3.781 -5.468 1.00 93.50 80 ILE A N 1
ATOM 651 C CA . ILE A 1 80 ? 0.802 -3.411 -6.850 1.00 93.50 80 ILE A CA 1
ATOM 652 C C . ILE A 1 80 ? 2.066 -3.037 -7.631 1.00 93.50 80 ILE A C 1
ATOM 654 O O . ILE A 1 80 ? 2.307 -3.610 -8.692 1.00 93.50 80 ILE A O 1
ATOM 658 N N . CYS A 1 81 ? 2.914 -2.158 -7.092 1.00 92.69 81 CYS A N 1
ATOM 659 C CA . CYS A 1 81 ? 4.171 -1.763 -7.727 1.00 92.69 81 CYS A CA 1
ATOM 660 C C . CYS A 1 81 ? 5.084 -2.970 -7.969 1.00 92.69 81 CYS A C 1
ATOM 662 O O . CYS A 1 81 ? 5.609 -3.115 -9.069 1.00 92.69 81 CYS A O 1
ATOM 664 N N . ALA A 1 82 ? 5.206 -3.889 -7.005 1.00 92.19 82 ALA A N 1
ATOM 665 C CA . ALA A 1 82 ? 5.991 -5.109 -7.192 1.00 92.19 82 ALA A CA 1
ATOM 666 C C . ALA A 1 82 ? 5.460 -5.990 -8.340 1.00 92.19 82 ALA A C 1
ATOM 668 O O . ALA A 1 82 ? 6.251 -6.609 -9.048 1.00 92.19 82 ALA A O 1
ATOM 669 N N . GLY A 1 83 ? 4.138 -6.061 -8.531 1.00 91.31 83 GLY A N 1
ATOM 670 C CA . GLY A 1 83 ? 3.536 -6.761 -9.671 1.00 91.31 83 GLY A CA 1
ATOM 671 C C . GLY A 1 83 ? 3.776 -6.059 -11.004 1.00 91.31 83 GLY A C 1
ATOM 672 O O . GLY A 1 83 ? 4.076 -6.714 -12.003 1.00 91.31 83 GLY A O 1
ATOM 673 N N . ILE A 1 84 ? 3.710 -4.727 -11.022 1.00 89.38 84 ILE A N 1
ATOM 674 C CA . ILE A 1 84 ? 3.966 -3.965 -12.244 1.00 89.38 84 ILE A CA 1
ATOM 675 C C . ILE A 1 84 ? 5.434 -4.095 -12.665 1.00 89.38 84 ILE A C 1
ATOM 677 O O . ILE A 1 84 ? 5.698 -4.311 -13.843 1.00 89.38 84 ILE A O 1
ATOM 681 N N . GLU A 1 85 ? 6.382 -4.020 -11.726 1.00 88.31 85 GLU A N 1
ATOM 682 C CA . GLU A 1 85 ? 7.813 -4.190 -12.023 1.00 88.31 85 GLU A CA 1
ATOM 683 C C . GLU A 1 85 ? 8.133 -5.569 -12.611 1.00 88.31 85 GLU A C 1
ATOM 685 O O . GLU A 1 85 ? 8.963 -5.666 -13.505 1.00 88.31 85 GLU A O 1
ATOM 690 N N . ARG A 1 86 ? 7.447 -6.632 -12.170 1.00 88.12 86 ARG A N 1
ATOM 691 C CA . ARG A 1 86 ? 7.596 -7.974 -12.764 1.00 88.12 86 ARG A CA 1
ATOM 692 C C . ARG A 1 86 ? 6.978 -8.116 -14.152 1.00 88.12 86 ARG A C 1
ATOM 694 O O . ARG A 1 86 ? 7.310 -9.062 -14.856 1.00 88.12 86 ARG A O 1
ATOM 701 N N . SER A 1 87 ? 6.032 -7.245 -14.494 1.00 79.25 87 SER A N 1
ATOM 702 C CA . SER A 1 87 ? 5.306 -7.276 -15.769 1.00 79.25 87 SER A CA 1
ATOM 703 C C . SER A 1 87 ? 5.967 -6.406 -16.848 1.00 79.25 87 SER A C 1
ATOM 705 O O . SER A 1 87 ? 5.416 -6.284 -17.943 1.00 79.25 87 SER A O 1
ATOM 707 N N . LYS A 1 88 ? 7.102 -5.772 -16.529 1.00 70.50 88 LYS A N 1
ATOM 708 C CA . LYS A 1 88 ? 8.001 -5.130 -17.495 1.00 70.50 88 LYS A CA 1
ATOM 709 C C . LYS A 1 88 ? 8.921 -6.168 -18.127 1.00 70.50 88 LYS A C 1
ATOM 711 O O . LYS A 1 88 ? 9.197 -6.006 -19.334 1.00 70.50 88 LYS A O 1
#